Protein AF-K2AP03-F1 (afdb_monomer_lite)

Foldseek 3Di:
DVLVVLAVVQLVVLVVVCVVVVDNVVVLVVLVVVVVVCVVCVVVVLVVCVVDPPSVVCQQVDQDHSVVSVPDDPPPPDDPRNSYDDSVVSCVSSVHDDDD

Structure (mmCIF, N/CA/C/O backbone):
data_AF-K2AP03-F1
#
_entry.id   AF-K2AP03-F1
#
loop_
_atom_site.group_PDB
_atom_site.id
_atom_site.type_symbol
_atom_site.label_atom_id
_atom_site.label_alt_id
_atom_site.label_comp_id
_atom_site.label_asym_id
_atom_site.label_entity_id
_atom_site.label_seq_id
_atom_site.pdbx_PDB_ins_code
_atom_site.Cartn_x
_atom_site.Cartn_y
_atom_site.Cartn_z
_atom_site.occupancy
_atom_site.B_iso_or_equiv
_atom_site.auth_seq_id
_atom_site.auth_comp_id
_atom_site.auth_asym_id
_atom_site.auth_atom_id
_atom_site.pdbx_PDB_model_num
ATOM 1 N N . MET A 1 1 ? 18.040 -3.417 10.833 1.00 47.72 1 MET A N 1
ATOM 2 C CA . MET A 1 1 ? 17.905 -2.083 11.466 1.00 47.72 1 MET A CA 1
ATOM 3 C C . MET A 1 1 ? 17.181 -1.081 10.551 1.00 47.72 1 MET A C 1
ATOM 5 O O . MET A 1 1 ? 16.129 -0.612 10.957 1.00 47.72 1 MET A O 1
ATOM 9 N N . LEU A 1 2 ? 17.635 -0.812 9.313 1.00 55.12 2 LEU A N 1
ATOM 10 C CA . LEU A 1 2 ? 17.002 0.172 8.398 1.00 55.12 2 LEU A CA 1
ATOM 11 C C . LEU A 1 2 ? 15.529 -0.125 8.023 1.00 55.12 2 LEU A C 1
ATOM 13 O O . LEU A 1 2 ? 14.687 0.763 8.071 1.00 55.12 2 LEU A O 1
ATOM 17 N N . LEU A 1 3 ? 15.188 -1.382 7.731 1.00 56.72 3 LEU A N 1
ATOM 18 C CA . LEU A 1 3 ? 13.828 -1.776 7.307 1.00 56.72 3 LEU A CA 1
ATOM 19 C C . LEU A 1 3 ? 12.782 -1.670 8.423 1.00 56.72 3 LEU A C 1
ATOM 21 O O . LEU A 1 3 ? 11.625 -1.348 8.179 1.00 56.72 3 LEU A O 1
ATOM 25 N N . TYR A 1 4 ? 13.191 -1.937 9.666 1.00 55.09 4 TYR A N 1
ATOM 26 C CA . TYR A 1 4 ? 12.316 -1.796 10.830 1.00 55.09 4 TYR A CA 1
ATOM 27 C C . TYR A 1 4 ? 11.951 -0.323 11.061 1.00 55.09 4 TYR A C 1
ATOM 29 O O . TYR A 1 4 ? 10.789 -0.011 11.296 1.00 55.09 4 TYR A O 1
ATOM 37 N N . LEU A 1 5 ? 12.922 0.587 10.896 1.00 58.16 5 LEU A N 1
ATOM 38 C CA . LEU A 1 5 ? 12.682 2.032 10.941 1.00 58.16 5 LEU A CA 1
ATOM 39 C C . LEU A 1 5 ? 11.711 2.487 9.840 1.00 58.16 5 LEU A C 1
ATOM 41 O O . LEU A 1 5 ? 10.865 3.337 10.108 1.00 58.16 5 LEU A O 1
ATOM 45 N N . SER A 1 6 ? 11.794 1.899 8.641 1.00 75.31 6 SER A N 1
ATOM 46 C CA . SER A 1 6 ? 10.846 2.160 7.546 1.00 75.31 6 SER A CA 1
ATOM 47 C C . SER A 1 6 ? 9.417 1.776 7.931 1.00 75.31 6 SER A C 1
ATOM 49 O O . SER A 1 6 ? 8.519 2.611 7.894 1.00 75.31 6 SER A O 1
ATOM 51 N N . ARG A 1 7 ? 9.207 0.549 8.422 1.00 79.38 7 ARG A N 1
ATOM 52 C CA . ARG A 1 7 ? 7.869 0.070 8.806 1.00 79.38 7 ARG A CA 1
ATOM 53 C C . ARG A 1 7 ? 7.235 0.886 9.930 1.00 79.38 7 ARG A C 1
ATOM 55 O O . ARG A 1 7 ? 6.049 1.186 9.865 1.00 79.38 7 ARG A O 1
ATOM 62 N N . THR A 1 8 ? 8.007 1.284 10.939 1.00 83.31 8 THR A N 1
ATOM 63 C CA . THR A 1 8 ? 7.484 2.139 12.016 1.00 83.31 8 THR A CA 1
ATOM 64 C C . THR A 1 8 ? 7.132 3.539 11.504 1.00 83.31 8 THR A C 1
ATOM 66 O O . THR A 1 8 ? 6.141 4.112 11.948 1.00 83.31 8 THR A O 1
ATOM 69 N N . ARG A 1 9 ? 7.896 4.093 10.550 1.00 86.00 9 ARG A N 1
ATOM 70 C CA . ARG A 1 9 ? 7.575 5.380 9.907 1.00 86.00 9 ARG A CA 1
ATOM 71 C C . ARG A 1 9 ? 6.277 5.324 9.112 1.00 86.00 9 ARG A C 1
ATOM 73 O O . ARG A 1 9 ? 5.487 6.249 9.235 1.00 86.00 9 ARG A O 1
ATOM 80 N N . GLU A 1 10 ? 6.031 4.238 8.388 1.00 85.12 10 GLU A N 1
ATOM 81 C CA . GLU A 1 10 ? 4.765 4.023 7.676 1.00 85.12 10 GLU A CA 1
ATOM 82 C C . GLU A 1 10 ? 3.573 3.986 8.640 1.00 85.12 10 GLU A C 1
ATOM 84 O O . GLU A 1 1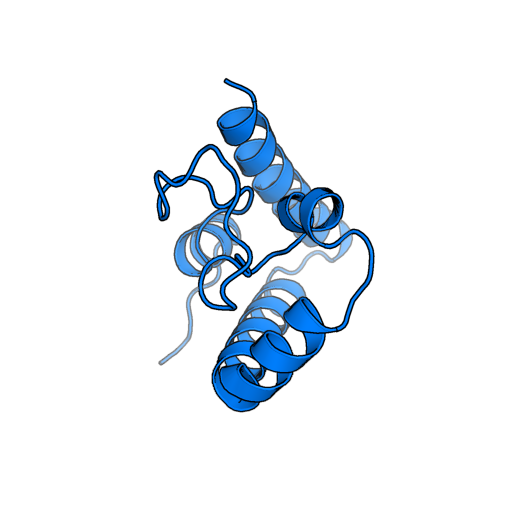0 ? 2.583 4.676 8.426 1.00 85.12 10 GLU A O 1
ATOM 89 N N . LEU A 1 11 ? 3.690 3.265 9.763 1.00 89.12 11 LEU A N 1
ATOM 90 C CA . LEU A 1 11 ? 2.630 3.228 10.778 1.00 89.12 11 LEU A CA 1
ATOM 91 C C . LEU A 1 11 ? 2.410 4.593 11.452 1.00 89.12 11 LEU A C 1
ATOM 93 O O . LEU A 1 11 ? 1.274 4.963 11.744 1.00 89.12 11 LEU A O 1
ATOM 97 N N . MET A 1 12 ? 3.479 5.362 11.688 1.00 91.25 12 MET A N 1
ATOM 98 C CA . MET A 1 12 ? 3.370 6.736 12.192 1.00 91.25 12 MET A CA 1
ATOM 99 C C . MET A 1 12 ? 2.719 7.673 11.166 1.00 91.25 12 MET A C 1
ATOM 101 O O . MET A 1 12 ? 1.923 8.528 11.551 1.00 91.25 12 MET A O 1
ATOM 105 N N . ALA A 1 13 ? 3.025 7.514 9.877 1.00 90.50 13 ALA A N 1
ATOM 106 C CA . ALA A 1 13 ? 2.398 8.278 8.803 1.00 90.50 13 ALA A CA 1
ATOM 107 C C . ALA A 1 13 ? 0.899 7.959 8.691 1.00 90.50 13 ALA A C 1
ATOM 109 O O . ALA A 1 13 ? 0.082 8.876 8.601 1.00 90.50 13 ALA A O 1
ATOM 110 N N . ASP A 1 14 ? 0.535 6.679 8.793 1.00 91.56 14 ASP A N 1
ATOM 111 C CA . ASP A 1 14 ? -0.852 6.216 8.837 1.00 91.56 14 ASP A CA 1
ATOM 112 C C . ASP A 1 14 ? -1.606 6.831 10.029 1.00 91.56 14 ASP A C 1
ATOM 114 O O . ASP A 1 14 ? -2.682 7.406 9.855 1.00 91.56 14 ASP A O 1
ATOM 118 N N . ALA A 1 15 ? -1.015 6.803 11.229 1.00 92.19 15 ALA A N 1
ATOM 119 C CA . ALA A 1 15 ? -1.593 7.430 12.419 1.00 92.19 15 ALA A CA 1
ATOM 120 C C . ALA A 1 15 ? -1.742 8.955 12.268 1.00 92.19 15 ALA A C 1
ATOM 122 O O . ALA A 1 15 ? -2.777 9.516 12.627 1.00 92.19 15 ALA A O 1
ATOM 123 N N . GLY A 1 16 ? -0.742 9.626 11.689 1.00 92.19 16 GLY A N 1
ATOM 124 C CA . GLY A 1 16 ? -0.800 11.058 11.398 1.00 92.19 16 GLY A CA 1
ATOM 125 C C . GLY A 1 16 ? -1.909 11.414 10.406 1.00 92.19 16 GLY A C 1
ATOM 126 O O . GLY A 1 16 ? -2.609 12.405 10.594 1.00 92.19 16 GLY A O 1
ATOM 127 N N . CYS A 1 17 ? -2.129 10.587 9.383 1.00 92.38 17 CYS A N 1
ATOM 128 C CA . CYS A 1 17 ? -3.232 10.765 8.441 1.00 92.38 17 CYS A CA 1
ATOM 129 C C . CYS A 1 17 ? -4.595 10.667 9.141 1.00 92.38 17 CYS A C 1
ATOM 131 O O . CYS A 1 17 ? -5.450 11.530 8.937 1.00 92.38 17 CYS A O 1
ATOM 133 N N . VAL A 1 18 ? -4.778 9.675 10.021 1.00 93.62 18 VAL A N 1
ATOM 134 C CA . VAL A 1 18 ? -6.006 9.537 10.823 1.00 93.62 18 VAL A CA 1
ATOM 135 C C . VAL A 1 18 ? -6.216 10.747 11.727 1.00 93.62 18 VAL A C 1
ATOM 137 O O . VAL A 1 18 ? -7.331 11.262 11.801 1.00 93.62 18 VAL A O 1
ATOM 140 N N . GLU A 1 19 ? -5.158 11.226 12.380 1.00 93.00 19 GLU A N 1
ATOM 141 C CA . GLU A 1 19 ? -5.220 12.397 13.256 1.00 93.00 19 GLU A CA 1
ATOM 142 C C . GLU A 1 19 ? -5.636 13.662 12.489 1.00 93.00 19 GLU A C 1
ATOM 144 O O . GLU A 1 19 ? -6.487 14.421 12.956 1.00 93.00 19 GLU A O 1
ATOM 149 N N . LEU A 1 20 ? -5.101 13.861 11.280 1.00 93.69 20 LEU A N 1
ATOM 150 C CA . LEU A 1 20 ? -5.449 14.993 10.419 1.00 93.69 20 LEU A CA 1
ATOM 151 C C . LEU A 1 20 ? -6.880 14.900 9.876 1.00 93.69 20 LEU A C 1
ATOM 153 O O . LEU A 1 20 ? -7.603 15.894 9.863 1.00 93.69 20 LEU A O 1
ATOM 157 N N . MET A 1 21 ? -7.301 13.714 9.431 1.00 92.50 21 MET A N 1
ATOM 158 C CA . MET A 1 21 ? -8.616 13.508 8.815 1.00 92.50 21 MET A CA 1
ATOM 159 C C . MET A 1 21 ? -9.737 13.268 9.828 1.00 92.50 21 MET A C 1
ATOM 161 O O . MET A 1 21 ? -10.907 13.241 9.445 1.00 92.50 21 MET A O 1
ATOM 165 N N . ARG A 1 22 ? -9.396 13.052 11.106 1.00 92.94 22 ARG A N 1
ATOM 166 C CA . ARG A 1 22 ? -10.324 12.647 12.179 1.00 92.94 22 ARG A CA 1
ATOM 167 C C . ARG A 1 22 ? -11.141 11.395 11.830 1.00 92.94 22 ARG A C 1
ATOM 169 O O . ARG A 1 22 ? -12.215 11.168 12.382 1.00 92.94 22 ARG A O 1
ATOM 176 N N . SER A 1 23 ? -10.641 10.587 10.898 1.00 92.50 23 SER A N 1
ATOM 177 C CA . SER A 1 23 ? -11.302 9.394 10.380 1.00 92.50 23 SER A CA 1
ATOM 178 C C . SER A 1 23 ? -10.271 8.433 9.804 1.00 92.50 23 SER A C 1
ATOM 180 O O . SER A 1 23 ? -9.339 8.841 9.114 1.00 92.50 23 SER A O 1
ATOM 182 N N . ASN A 1 24 ? -10.458 7.141 10.061 1.00 92.56 24 ASN A N 1
ATOM 183 C CA . ASN A 1 24 ? -9.624 6.068 9.519 1.00 92.56 24 ASN A CA 1
ATOM 184 C C . ASN A 1 24 ? -10.175 5.468 8.216 1.00 92.56 24 ASN A C 1
ATOM 186 O O . ASN A 1 24 ? -9.462 4.764 7.499 1.00 92.56 24 ASN A O 1
ATOM 190 N N . GLN A 1 25 ? -11.430 5.767 7.881 1.00 92.94 25 GLN A N 1
ATOM 191 C CA . GLN A 1 25 ? -12.132 5.164 6.754 1.00 92.94 25 GLN A CA 1
ATOM 192 C C . GLN A 1 25 ? -11.576 5.572 5.378 1.00 92.94 25 GLN A C 1
ATOM 194 O O . GLN A 1 25 ? -11.457 4.687 4.525 1.00 92.94 25 GLN A O 1
ATOM 199 N N . PRO A 1 26 ? -11.197 6.843 5.121 1.00 92.75 26 PRO A N 1
ATOM 200 C CA . PRO A 1 26 ? -10.669 7.247 3.818 1.00 92.75 26 PRO A CA 1
ATOM 201 C C . PRO A 1 26 ? -9.353 6.546 3.479 1.00 92.75 26 PRO A C 1
ATOM 203 O O . PRO A 1 26 ? -9.211 6.001 2.385 1.00 92.75 26 PRO A O 1
ATOM 206 N N . LEU A 1 27 ? -8.423 6.496 4.438 1.00 92.81 27 LEU A N 1
ATOM 207 C CA . LEU A 1 27 ? -7.133 5.841 4.251 1.00 92.81 27 LEU A CA 1
ATOM 208 C C . LEU A 1 27 ? -7.299 4.327 4.085 1.00 92.81 27 LEU A C 1
ATOM 210 O O . LEU A 1 27 ? -6.762 3.758 3.139 1.00 92.81 27 LEU A O 1
ATOM 214 N N . ALA A 1 28 ? -8.108 3.679 4.928 1.00 92.69 28 ALA A N 1
ATOM 215 C CA . ALA A 1 28 ? -8.393 2.252 4.784 1.00 92.69 28 ALA A CA 1
ATOM 216 C C . ALA A 1 28 ? -9.004 1.913 3.411 1.00 92.69 28 ALA A C 1
ATOM 218 O O . ALA A 1 28 ? -8.579 0.960 2.758 1.00 92.69 28 ALA A O 1
ATOM 219 N N . SER A 1 29 ? -9.951 2.727 2.936 1.00 93.56 29 SER A N 1
ATOM 220 C CA . SER A 1 29 ? -10.576 2.546 1.618 1.00 93.56 29 SER A CA 1
ATOM 221 C C . SER A 1 29 ? -9.575 2.739 0.478 1.00 93.56 29 SER A C 1
ATOM 223 O O . SER A 1 29 ? -9.594 1.984 -0.492 1.00 93.56 29 SER A O 1
ATOM 225 N N . ALA A 1 30 ? -8.679 3.723 0.593 1.00 92.88 30 ALA A N 1
ATOM 226 C CA . ALA A 1 30 ? -7.621 3.952 -0.385 1.00 92.88 30 ALA A CA 1
ATOM 227 C C . ALA A 1 30 ? -6.647 2.768 -0.453 1.00 92.88 30 ALA A C 1
ATOM 229 O O . ALA A 1 30 ? -6.324 2.315 -1.547 1.00 92.88 30 ALA A O 1
ATOM 230 N N . LEU A 1 31 ? -6.230 2.229 0.697 1.00 91.00 31 LEU A N 1
ATOM 231 C CA . LEU A 1 31 ? -5.335 1.072 0.762 1.00 91.00 31 LEU A CA 1
ATOM 232 C C . LEU A 1 31 ? -5.961 -0.180 0.143 1.00 91.00 31 LEU A C 1
ATOM 234 O O . LEU A 1 31 ? -5.298 -0.867 -0.631 1.00 91.00 31 LEU A O 1
ATOM 238 N N . LEU A 1 32 ? -7.238 -0.443 0.432 1.00 91.81 32 LEU A N 1
ATOM 239 C CA . LEU A 1 32 ? -7.985 -1.537 -0.193 1.00 91.81 32 LEU A CA 1
ATOM 240 C C . LEU A 1 32 ? -8.068 -1.353 -1.710 1.00 91.81 32 LEU A C 1
ATOM 242 O O . LEU A 1 32 ? -7.734 -2.266 -2.456 1.00 91.81 32 LEU A O 1
ATOM 246 N N . LYS A 1 33 ? -8.418 -0.149 -2.174 1.00 93.56 33 LYS A N 1
ATOM 247 C CA . LYS A 1 33 ? -8.513 0.151 -3.606 1.00 93.56 33 LYS A CA 1
ATOM 248 C C . LYS A 1 33 ? -7.176 -0.015 -4.332 1.00 93.56 33 LYS A C 1
ATOM 250 O O . LYS A 1 33 ? -7.151 -0.565 -5.425 1.00 93.56 33 LYS A O 1
ATOM 255 N N . ILE A 1 34 ? -6.080 0.461 -3.740 1.00 90.12 34 ILE A N 1
ATOM 256 C CA . ILE A 1 34 ? -4.727 0.325 -4.299 1.00 90.12 34 ILE A CA 1
ATOM 257 C C . ILE A 1 34 ? -4.330 -1.151 -4.379 1.00 90.12 34 ILE A C 1
ATOM 259 O O . ILE A 1 34 ? -3.779 -1.580 -5.388 1.00 90.12 34 ILE A O 1
ATOM 263 N N . ASN A 1 35 ? -4.629 -1.930 -3.338 1.00 89.56 35 ASN A N 1
ATOM 264 C CA . ASN A 1 35 ? -4.383 -3.366 -3.341 1.00 89.56 35 ASN A CA 1
ATOM 265 C C . ASN A 1 35 ? -5.178 -4.076 -4.435 1.00 89.56 35 ASN A C 1
ATOM 267 O O . ASN A 1 35 ? -4.597 -4.819 -5.219 1.00 89.56 35 ASN A O 1
ATOM 271 N N . ASP A 1 36 ? -6.480 -3.825 -4.516 1.00 90.62 36 ASP A N 1
ATOM 272 C CA . ASP A 1 36 ? -7.343 -4.481 -5.494 1.00 90.62 36 ASP A CA 1
ATOM 273 C C . ASP A 1 36 ? -6.944 -4.121 -6.929 1.00 90.62 36 ASP A C 1
ATOM 275 O O . ASP A 1 36 ? -6.896 -4.998 -7.790 1.00 90.62 36 ASP A O 1
ATOM 279 N N . ASP A 1 37 ? -6.593 -2.858 -7.180 1.00 91.62 37 ASP A N 1
ATOM 280 C CA . ASP A 1 37 ? -6.083 -2.406 -8.475 1.00 91.62 37 ASP A CA 1
ATOM 281 C C . ASP A 1 37 ? -4.753 -3.081 -8.838 1.00 91.62 37 ASP A C 1
ATOM 283 O O . ASP A 1 37 ? -4.582 -3.538 -9.970 1.00 91.62 37 ASP A O 1
ATOM 287 N N . HIS A 1 38 ? -3.834 -3.203 -7.876 1.00 86.56 38 HIS A N 1
ATOM 288 C CA . HIS A 1 38 ? -2.559 -3.882 -8.088 1.00 86.56 38 HIS A CA 1
ATOM 289 C C . HIS A 1 38 ? -2.744 -5.367 -8.413 1.00 86.56 38 HIS A C 1
ATOM 291 O O . HIS A 1 38 ? -2.085 -5.884 -9.312 1.00 86.56 38 HIS A O 1
ATOM 297 N N . GLN A 1 39 ? -3.665 -6.051 -7.729 1.00 86.00 39 GLN A N 1
ATOM 298 C CA . GLN A 1 39 ? -3.973 -7.453 -8.016 1.00 86.00 39 GLN A CA 1
ATOM 299 C C . GLN A 1 39 ? -4.600 -7.626 -9.406 1.00 86.00 39 GLN A C 1
ATOM 301 O O . GLN A 1 39 ? -4.208 -8.521 -10.150 1.00 86.00 39 GLN A O 1
ATOM 306 N N . GLN A 1 40 ? -5.537 -6.752 -9.786 1.00 91.38 40 GLN A N 1
ATOM 307 C CA . GLN A 1 40 ? -6.213 -6.818 -11.087 1.00 91.38 40 GLN A CA 1
ATOM 308 C C . G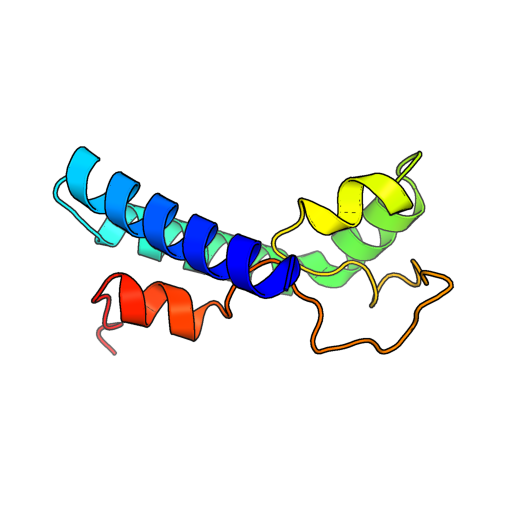LN A 1 40 ? -5.284 -6.482 -12.260 1.00 91.38 40 GLN A C 1
ATOM 310 O O . GLN A 1 40 ? -5.420 -7.056 -13.337 1.00 91.38 40 GLN A O 1
ATOM 315 N N . ASN A 1 41 ? -4.332 -5.571 -12.058 1.00 89.62 41 ASN A N 1
ATOM 316 C CA . ASN A 1 41 ? -3.421 -5.091 -13.099 1.00 89.62 41 ASN A CA 1
ATOM 317 C C . ASN A 1 41 ? -1.988 -5.626 -12.943 1.00 89.62 41 ASN A C 1
ATOM 319 O O . ASN A 1 41 ? -1.058 -5.048 -13.510 1.00 89.62 41 ASN A O 1
ATOM 323 N N . ARG A 1 42 ? -1.792 -6.722 -12.197 1.00 84.31 42 ARG A N 1
ATOM 324 C CA . ARG A 1 42 ? -0.467 -7.264 -11.848 1.00 84.31 42 ARG A CA 1
ATOM 325 C C . ARG A 1 42 ? 0.453 -7.420 -13.059 1.00 84.31 42 ARG A C 1
ATOM 327 O O . ARG A 1 42 ? 1.570 -6.911 -13.050 1.00 84.31 42 ARG A O 1
ATOM 334 N N . ASP A 1 43 ? -0.030 -8.048 -14.129 1.00 85.06 43 ASP A N 1
ATOM 335 C CA . ASP A 1 43 ? 0.770 -8.295 -15.338 1.00 85.06 43 ASP A CA 1
ATOM 336 C C . ASP A 1 43 ? 1.191 -6.998 -16.037 1.00 85.06 43 ASP A C 1
ATOM 338 O O . ASP A 1 43 ? 2.321 -6.861 -16.512 1.00 85.06 43 ASP A O 1
ATOM 342 N N . ARG A 1 44 ? 0.294 -6.006 -16.051 1.00 89.00 44 ARG A N 1
ATOM 343 C CA . ARG A 1 44 ? 0.570 -4.683 -16.610 1.00 89.00 44 ARG A CA 1
ATOM 344 C C . ARG A 1 44 ? 1.635 -3.959 -15.790 1.00 89.00 44 ARG A C 1
ATOM 346 O O . ARG A 1 44 ? 2.559 -3.400 -16.377 1.00 89.00 44 ARG A O 1
ATOM 353 N N . TYR A 1 45 ? 1.525 -3.971 -14.463 1.00 86.81 45 TYR A N 1
ATOM 354 C CA . TYR A 1 45 ? 2.518 -3.341 -13.593 1.00 86.81 45 TYR A CA 1
ATOM 355 C C . TYR A 1 45 ? 3.879 -4.030 -13.698 1.00 86.81 45 TYR A C 1
ATOM 357 O O . TYR A 1 45 ? 4.885 -3.341 -13.855 1.00 86.81 45 TYR A O 1
ATOM 365 N N . ASN A 1 46 ? 3.909 -5.362 -13.775 1.00 84.31 46 ASN A N 1
ATOM 366 C CA . ASN A 1 46 ? 5.135 -6.120 -14.020 1.00 84.31 46 ASN A CA 1
ATOM 367 C C . ASN A 1 46 ? 5.835 -5.696 -15.320 1.00 84.31 46 ASN A C 1
ATOM 369 O O . ASN A 1 46 ? 7.040 -5.443 -15.320 1.00 84.31 46 ASN A O 1
ATOM 373 N N . ALA A 1 47 ? 5.085 -5.548 -16.417 1.00 86.19 47 ALA A N 1
ATOM 374 C CA . ALA A 1 47 ? 5.638 -5.064 -17.680 1.00 86.19 47 ALA A CA 1
ATOM 375 C C . ALA A 1 47 ? 6.159 -3.617 -17.577 1.00 86.19 47 ALA A C 1
ATOM 377 O O . ALA A 1 47 ? 7.215 -3.298 -18.123 1.00 86.19 47 ALA A O 1
ATOM 378 N N . MET A 1 48 ? 5.454 -2.741 -16.854 1.00 85.56 48 MET A N 1
ATOM 379 C CA . MET A 1 48 ? 5.874 -1.349 -16.652 1.00 85.56 48 MET A CA 1
ATOM 380 C C . MET A 1 48 ? 7.148 -1.233 -15.811 1.00 85.56 48 MET A C 1
ATOM 382 O O . MET A 1 48 ? 8.021 -0.427 -16.138 1.00 85.56 48 MET A O 1
ATOM 386 N N . TYR A 1 49 ? 7.289 -2.049 -14.765 1.00 84.50 49 TYR A N 1
ATOM 387 C CA . TYR A 1 49 ? 8.495 -2.073 -13.941 1.00 84.50 49 TYR A CA 1
ATOM 388 C C . TYR A 1 49 ? 9.736 -2.428 -14.773 1.00 84.50 49 TYR A C 1
ATOM 390 O O . TYR A 1 49 ? 10.769 -1.775 -14.650 1.00 84.50 49 TYR A O 1
ATOM 398 N N . GLN A 1 50 ? 9.624 -3.387 -15.699 1.00 81.06 50 GLN A N 1
ATOM 399 C CA . GLN A 1 50 ? 10.724 -3.768 -16.598 1.00 81.06 50 GLN A CA 1
ATOM 400 C C . GLN A 1 50 ? 11.117 -2.668 -17.594 1.00 81.06 50 GLN A C 1
ATOM 402 O O . GLN A 1 50 ? 12.259 -2.621 -18.047 1.00 81.06 50 GLN A O 1
ATOM 407 N N . GLN A 1 51 ? 10.178 -1.793 -17.953 1.00 85.62 51 GLN A N 1
ATOM 408 C CA . GLN A 1 51 ? 10.388 -0.732 -18.940 1.00 85.62 51 GLN A CA 1
ATOM 409 C C . GLN A 1 51 ? 10.883 0.576 -18.318 1.00 85.62 51 GLN A C 1
ATOM 411 O O . GLN A 1 51 ? 11.308 1.476 -19.046 1.00 85.62 51 GLN A O 1
ATOM 416 N N . THR A 1 52 ? 10.826 0.709 -16.991 1.00 82.31 52 THR A N 1
ATOM 417 C CA . THR A 1 52 ? 11.135 1.976 -16.331 1.00 82.31 52 THR A CA 1
ATOM 418 C C . THR A 1 52 ? 12.630 2.090 -15.999 1.00 82.31 52 THR A C 1
ATOM 420 O O . THR A 1 52 ? 13.192 1.205 -15.350 1.00 82.31 52 THR A O 1
ATOM 423 N N . PRO A 1 53 ? 13.320 3.169 -16.420 1.00 82.69 53 PRO A N 1
ATOM 424 C CA . PRO A 1 53 ? 14.731 3.364 -16.096 1.00 82.69 53 PRO A CA 1
ATOM 425 C C . PRO A 1 53 ? 14.984 3.484 -14.586 1.00 82.69 53 PRO A C 1
ATOM 427 O O . PRO A 1 53 ? 14.206 4.101 -13.862 1.00 82.69 53 PRO A O 1
ATOM 430 N N . HIS A 1 54 ? 16.128 2.964 -14.127 1.00 80.06 54 HIS A N 1
ATOM 431 C CA . HIS A 1 54 ? 16.600 3.063 -12.733 1.00 80.06 54 HIS A CA 1
ATOM 432 C C . HIS A 1 54 ? 15.660 2.452 -11.678 1.00 80.06 54 HIS A C 1
ATOM 434 O O . HIS A 1 54 ? 15.635 2.874 -10.518 1.00 80.06 54 HIS A O 1
ATOM 440 N N . GLU A 1 55 ? 14.908 1.422 -12.061 1.00 79.50 55 GLU A N 1
ATOM 441 C CA . GLU A 1 55 ? 13.918 0.783 -11.193 1.00 79.50 55 GLU A CA 1
ATOM 442 C C . GLU A 1 55 ? 14.515 0.154 -9.926 1.00 79.50 55 GLU A C 1
ATOM 444 O O . GLU A 1 55 ? 13.886 0.114 -8.868 1.00 79.50 55 GLU A O 1
ATOM 449 N N . ASN A 1 56 ? 15.787 -0.235 -9.996 1.00 71.25 56 ASN A N 1
ATOM 450 C CA . ASN A 1 56 ? 16.571 -0.712 -8.861 1.00 71.25 56 ASN A CA 1
ATOM 451 C C . ASN A 1 56 ? 16.663 0.300 -7.704 1.00 71.25 56 ASN A C 1
ATOM 453 O O . ASN A 1 56 ? 16.751 -0.118 -6.554 1.00 71.25 56 ASN A O 1
ATOM 457 N N . VAL A 1 57 ? 16.639 1.606 -7.987 1.00 73.62 57 VAL A N 1
ATOM 458 C CA . VAL A 1 57 ? 16.662 2.662 -6.957 1.00 73.62 57 VAL A CA 1
ATOM 459 C C . VAL A 1 57 ? 15.254 2.951 -6.431 1.00 73.62 57 VAL A C 1
ATOM 461 O O . VAL A 1 57 ? 15.081 3.286 -5.261 1.00 73.62 57 VAL A O 1
ATOM 464 N N . ARG A 1 58 ? 14.235 2.811 -7.287 1.00 74.25 58 ARG A N 1
ATOM 465 C CA . ARG A 1 58 ? 12.837 3.164 -6.985 1.00 74.25 58 ARG A CA 1
ATOM 466 C C . ARG A 1 58 ? 12.108 2.103 -6.170 1.00 74.25 58 ARG A C 1
ATOM 468 O O . ARG A 1 58 ? 11.167 2.439 -5.459 1.00 74.25 58 ARG A O 1
ATOM 475 N N . ARG A 1 59 ? 12.581 0.858 -6.229 1.00 73.00 59 ARG A N 1
ATOM 476 C CA . ARG A 1 59 ? 12.015 -0.297 -5.527 1.00 73.00 59 ARG A CA 1
ATOM 477 C C . ARG A 1 59 ? 11.667 -0.028 -4.062 1.00 73.00 59 ARG A C 1
ATOM 479 O O . ARG A 1 59 ? 10.586 -0.386 -3.618 1.00 73.00 59 ARG A O 1
ATOM 486 N N . GLU A 1 60 ? 12.568 0.615 -3.324 1.00 70.62 60 GLU A N 1
ATOM 487 C CA . GLU A 1 60 ? 12.402 0.836 -1.879 1.00 70.62 60 GLU A CA 1
ATOM 488 C C . GLU A 1 60 ? 11.244 1.794 -1.540 1.00 70.62 60 GLU A C 1
ATOM 490 O O . GLU A 1 60 ? 10.770 1.799 -0.405 1.00 70.62 60 GLU A O 1
ATOM 495 N N . ALA A 1 61 ? 10.788 2.590 -2.514 1.00 74.50 61 ALA A N 1
ATOM 496 C CA . ALA A 1 61 ? 9.664 3.514 -2.379 1.00 74.50 61 ALA A CA 1
ATOM 497 C C . ALA A 1 61 ? 8.313 2.894 -2.779 1.00 74.50 61 ALA A C 1
ATOM 499 O O . ALA A 1 61 ? 7.287 3.570 -2.691 1.00 74.50 61 ALA A O 1
ATOM 500 N N . TYR A 1 62 ? 8.292 1.649 -3.265 1.00 76.69 62 TYR A N 1
ATOM 501 C CA . TYR A 1 62 ? 7.053 1.003 -3.673 1.00 76.69 62 TYR A CA 1
ATOM 502 C C . TYR A 1 62 ? 6.362 0.267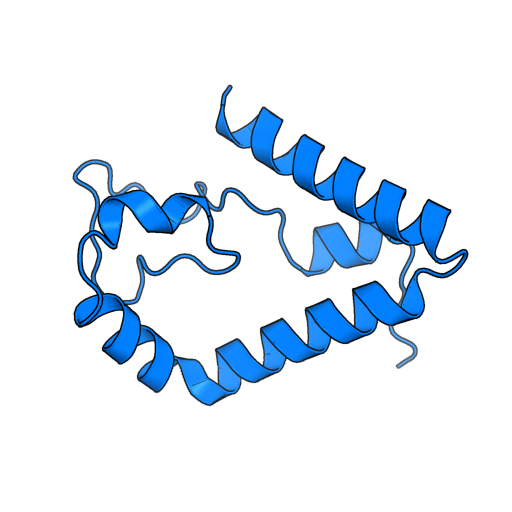 -2.542 1.00 76.69 62 TYR A C 1
ATOM 504 O O . TYR A 1 62 ? 6.972 -0.464 -1.770 1.00 76.69 62 TYR A O 1
ATOM 512 N N . ILE A 1 63 ? 5.035 0.389 -2.551 1.00 72.81 63 ILE A N 1
ATOM 513 C CA . ILE A 1 63 ? 4.136 -0.356 -1.669 1.00 72.81 63 ILE A CA 1
ATOM 514 C C . ILE A 1 63 ? 4.174 -1.859 -1.992 1.00 72.81 63 ILE A C 1
ATOM 516 O O . ILE A 1 63 ? 4.099 -2.677 -1.077 1.00 72.81 63 ILE A O 1
ATOM 520 N N . PHE A 1 64 ? 4.316 -2.217 -3.273 1.00 74.81 64 PHE A N 1
ATOM 521 C CA . PHE A 1 64 ? 4.427 -3.595 -3.754 1.00 74.81 64 PHE A CA 1
ATOM 522 C C . PHE A 1 64 ? 5.828 -3.845 -4.305 1.00 74.81 64 PHE A C 1
ATOM 524 O O . PHE A 1 64 ? 6.360 -3.011 -5.036 1.00 74.81 64 PHE A O 1
ATOM 531 N N . ASP A 1 65 ? 6.431 -4.979 -3.947 1.00 70.31 65 ASP A N 1
ATOM 532 C CA . ASP A 1 65 ? 7.785 -5.313 -4.386 1.00 70.31 65 ASP A CA 1
ATOM 533 C C . ASP A 1 65 ? 7.777 -5.792 -5.856 1.00 70.31 65 ASP A C 1
ATOM 535 O O . ASP A 1 65 ? 7.158 -6.814 -6.158 1.00 70.31 65 ASP A O 1
ATOM 539 N N . PRO A 1 66 ? 8.474 -5.107 -6.784 1.00 66.88 66 PRO A N 1
ATOM 540 C CA . PRO A 1 66 ? 8.621 -5.523 -8.177 1.00 66.88 66 PRO A CA 1
ATOM 541 C C . PRO A 1 66 ? 9.584 -6.713 -8.360 1.00 66.88 66 PRO A C 1
ATOM 543 O O . PRO A 1 66 ? 9.968 -7.027 -9.489 1.00 66.88 66 PRO A O 1
ATOM 546 N N . SER A 1 67 ? 10.011 -7.384 -7.286 1.00 65.62 67 SER A N 1
ATOM 547 C CA . SER A 1 67 ? 10.828 -8.603 -7.351 1.00 65.62 67 SER A CA 1
ATOM 548 C C . SER A 1 67 ? 10.184 -9.701 -8.211 1.00 65.62 67 SER A C 1
ATOM 550 O O . SER A 1 67 ? 10.885 -10.378 -8.970 1.00 65.62 67 SER A O 1
ATOM 552 N N . GLU A 1 68 ? 8.852 -9.805 -8.194 1.00 61.31 68 GLU A N 1
ATOM 553 C CA . GLU A 1 68 ? 8.075 -10.698 -9.065 1.00 61.31 68 GLU A CA 1
ATOM 554 C C . GLU A 1 68 ? 8.167 -10.332 -10.558 1.00 61.31 68 GLU A C 1
ATOM 556 O O . GLU A 1 68 ? 8.068 -11.206 -11.418 1.00 61.31 68 GLU A O 1
ATOM 561 N N . ALA A 1 69 ? 8.428 -9.061 -10.884 1.00 58.91 69 ALA A N 1
ATOM 562 C CA . ALA A 1 69 ? 8.613 -8.574 -12.251 1.00 58.91 69 ALA A CA 1
ATOM 563 C C . ALA A 1 69 ? 10.012 -8.881 -12.821 1.00 58.91 69 ALA A C 1
ATOM 565 O O . ALA A 1 69 ? 10.364 -8.406 -13.901 1.00 58.91 69 ALA A O 1
ATOM 566 N N . GLY A 1 70 ? 10.831 -9.667 -12.114 1.00 57.25 70 GLY A N 1
ATOM 567 C CA . GLY A 1 70 ? 12.174 -10.054 -12.551 1.00 57.25 70 GLY A CA 1
ATOM 568 C C . GLY A 1 70 ? 13.258 -9.017 -12.248 1.00 57.25 70 GLY A C 1
ATOM 569 O O . GLY A 1 70 ? 14.411 -9.217 -12.635 1.00 57.25 70 GLY A O 1
ATOM 570 N N . ILE A 1 71 ? 12.930 -7.94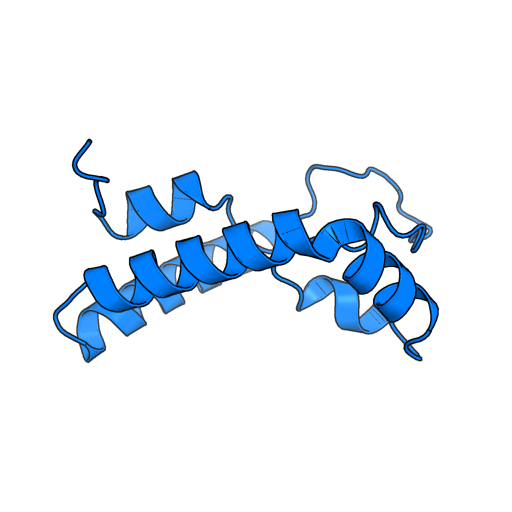6 -11.515 1.00 57.38 71 ILE A N 1
ATOM 571 C CA . ILE A 1 71 ? 13.901 -6.953 -11.038 1.00 57.38 71 ILE A CA 1
ATOM 572 C C . ILE A 1 71 ? 14.628 -7.538 -9.829 1.00 57.38 71 ILE A C 1
ATOM 574 O O . ILE A 1 71 ? 14.285 -7.328 -8.665 1.00 57.38 71 ILE A O 1
ATOM 578 N N . LYS A 1 72 ? 15.646 -8.347 -10.125 1.00 50.44 72 LYS A N 1
ATOM 579 C CA . LYS A 1 72 ? 16.488 -8.990 -9.118 1.00 50.44 72 LYS A CA 1
ATOM 580 C C . LYS A 1 72 ? 17.574 -8.022 -8.661 1.00 50.44 72 LYS A C 1
ATOM 582 O O . LYS A 1 72 ? 18.425 -7.604 -9.441 1.00 50.44 72 LYS A O 1
ATOM 587 N N . SER A 1 73 ? 17.573 -7.704 -7.370 1.00 49.91 73 SER A N 1
ATOM 588 C CA . SER A 1 73 ? 18.762 -7.167 -6.707 1.00 49.91 73 SER A CA 1
ATOM 589 C C . SER A 1 73 ? 19.782 -8.292 -6.500 1.00 49.91 73 SER A C 1
ATOM 591 O O . SER A 1 73 ? 19.408 -9.450 -6.312 1.00 49.91 73 SER A O 1
ATOM 593 N N . ILE A 1 74 ? 21.071 -7.950 -6.463 1.00 52.34 74 ILE A N 1
ATOM 594 C CA . ILE A 1 74 ? 22.191 -8.861 -6.145 1.00 52.34 74 ILE A CA 1
ATOM 595 C C . ILE A 1 74 ? 22.030 -9.479 -4.729 1.00 52.34 74 ILE A C 1
ATOM 597 O O . ILE A 1 74 ? 22.690 -10.452 -4.384 1.00 52.34 74 ILE A O 1
ATOM 601 N N . MET A 1 75 ? 21.092 -8.966 -3.922 1.00 46.56 75 MET A N 1
ATOM 602 C CA . MET A 1 75 ? 20.736 -9.439 -2.578 1.00 46.56 75 MET A CA 1
ATOM 603 C C . MET A 1 75 ? 19.367 -10.152 -2.529 1.00 46.56 75 MET A C 1
ATOM 605 O O . MET A 1 75 ? 18.519 -9.831 -1.699 1.00 46.56 75 MET A O 1
ATOM 609 N N . SER A 1 76 ? 19.120 -11.093 -3.445 1.00 47.22 76 SER A N 1
ATOM 610 C CA . SER A 1 76 ? 17.853 -11.834 -3.591 1.00 47.22 76 SER A CA 1
ATOM 611 C C . SER A 1 76 ? 17.588 -12.845 -2.456 1.00 47.22 76 SER A C 1
ATOM 613 O O . SER A 1 76 ? 17.673 -14.054 -2.657 1.00 47.22 76 SER A O 1
ATOM 615 N N . VAL A 1 77 ? 17.222 -12.356 -1.271 1.00 46.59 77 VAL A N 1
ATOM 616 C CA . VAL A 1 77 ? 16.485 -13.103 -0.232 1.00 46.59 77 VAL A CA 1
ATOM 617 C C . VAL A 1 77 ? 15.103 -12.460 -0.125 1.00 46.59 77 VAL A C 1
ATOM 619 O O . VAL A 1 77 ? 14.936 -11.422 0.503 1.00 46.59 77 VAL A O 1
ATOM 622 N N . SER A 1 78 ? 14.146 -13.011 -0.865 1.00 46.50 78 SER A N 1
ATOM 623 C CA . SER A 1 78 ? 13.179 -12.246 -1.660 1.00 46.50 78 SER A CA 1
ATOM 624 C C . SER A 1 78 ? 11.837 -11.861 -1.032 1.00 46.50 78 SER A C 1
ATOM 626 O O . SER A 1 78 ? 11.135 -11.121 -1.691 1.00 46.50 78 SER A O 1
ATOM 628 N N . ASP A 1 79 ? 11.470 -12.231 0.200 1.00 46.97 79 ASP A N 1
ATOM 629 C CA . ASP A 1 79 ? 10.077 -11.981 0.661 1.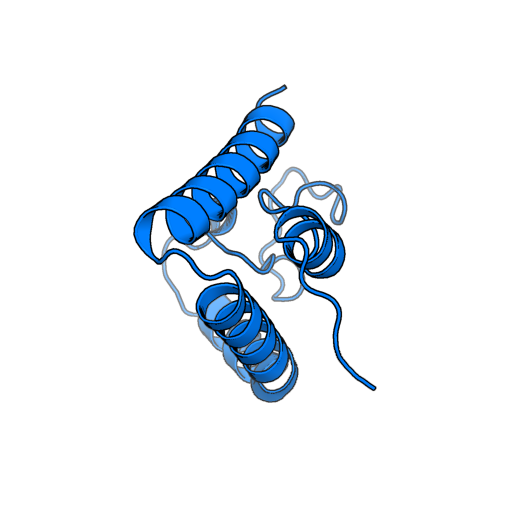00 46.97 79 ASP A CA 1
ATOM 630 C C . ASP A 1 79 ? 9.935 -11.244 2.008 1.00 46.97 79 ASP A C 1
ATOM 632 O O . ASP A 1 79 ? 8.838 -10.876 2.416 1.00 46.97 79 ASP A O 1
ATOM 636 N N . PHE A 1 80 ? 11.038 -10.972 2.717 1.00 46.50 80 PHE A N 1
ATOM 637 C CA . PHE A 1 80 ? 11.019 -10.321 4.046 1.00 46.50 80 PHE A CA 1
ATOM 638 C C . PHE A 1 80 ? 11.427 -8.834 4.037 1.00 46.50 80 PHE A C 1
ATOM 640 O O . PHE A 1 80 ? 11.509 -8.193 5.094 1.00 46.50 80 PHE A O 1
ATOM 647 N N . PHE A 1 81 ? 11.692 -8.282 2.849 1.00 50.56 81 PHE A N 1
ATOM 648 C CA . PHE A 1 81 ? 12.259 -6.945 2.645 1.00 50.56 81 PHE A CA 1
ATOM 649 C C . PHE A 1 81 ? 11.264 -5.910 2.110 1.00 50.56 81 PHE A C 1
ATOM 651 O O . PHE A 1 81 ? 11.694 -4.818 1.753 1.00 50.56 81 PHE A O 1
ATOM 658 N N . SER A 1 82 ? 9.952 -6.175 2.123 1.00 58.47 82 SER A N 1
ATOM 659 C CA . SER A 1 82 ? 8.979 -5.095 1.928 1.00 58.47 82 SER A CA 1
ATOM 660 C C . SER A 1 82 ? 9.242 -3.990 2.963 1.00 58.47 82 SER A C 1
ATOM 662 O O . SER A 1 82 ? 9.199 -4.210 4.183 1.00 58.47 82 SER A O 1
ATOM 664 N N . THR A 1 83 ? 9.568 -2.794 2.467 1.00 63.59 83 THR A N 1
ATOM 665 C CA . THR A 1 83 ? 9.764 -1.578 3.271 1.00 63.59 83 THR A CA 1
ATOM 666 C C . THR A 1 83 ? 8.460 -1.124 3.928 1.00 63.59 83 THR A C 1
ATOM 668 O O . THR A 1 83 ? 8.502 -0.400 4.928 1.00 63.59 83 THR A O 1
ATOM 671 N N . HIS A 1 84 ? 7.323 -1.628 3.431 1.00 66.12 84 HIS A N 1
ATOM 672 C CA . HIS A 1 84 ? 5.982 -1.396 3.952 1.00 66.12 84 HIS A CA 1
ATOM 673 C C . HIS A 1 84 ? 5.453 -2.589 4.775 1.00 66.12 84 HIS A C 1
ATOM 675 O O . HIS A 1 84 ? 5.708 -3.748 4.435 1.00 66.12 84 HIS A O 1
ATOM 681 N N . PRO A 1 85 ? 4.703 -2.335 5.867 1.00 77.94 85 PRO A N 1
ATOM 682 C CA . PRO A 1 85 ? 3.941 -3.372 6.562 1.00 77.94 85 PRO A CA 1
ATOM 683 C C . PRO A 1 85 ? 2.863 -3.977 5.651 1.00 77.94 85 PRO A C 1
ATOM 685 O O . PRO A 1 85 ? 2.372 -3.310 4.739 1.00 77.94 85 PRO A O 1
ATOM 688 N N . SER A 1 86 ? 2.439 -5.214 5.935 1.00 83.62 86 SER A N 1
ATOM 689 C CA . SER A 1 86 ? 1.343 -5.847 5.191 1.00 83.62 86 SER A CA 1
ATOM 690 C C . SER A 1 86 ? 0.052 -5.028 5.281 1.00 83.62 86 SER A C 1
ATOM 692 O O . SER A 1 86 ? -0.194 -4.350 6.284 1.00 83.62 86 SER A O 1
ATOM 694 N N . LEU A 1 87 ? -0.801 -5.128 4.255 1.00 85.62 87 LEU A N 1
ATOM 695 C CA . LEU A 1 87 ? -2.100 -4.449 4.217 1.00 85.62 87 LEU A CA 1
ATOM 696 C C . LEU A 1 87 ? -2.918 -4.720 5.488 1.00 85.62 87 LEU A C 1
ATOM 698 O O . LEU A 1 87 ? -3.415 -3.787 6.110 1.00 85.62 87 LEU A O 1
ATOM 702 N N . GLU A 1 88 ? -2.990 -5.981 5.917 1.00 86.12 88 GLU A N 1
ATOM 703 C CA . GLU A 1 88 ? -3.682 -6.378 7.146 1.00 86.12 88 GLU A CA 1
ATOM 704 C C . GLU A 1 88 ? -3.109 -5.675 8.385 1.00 86.12 88 GLU A C 1
ATOM 706 O O . GLU A 1 88 ? -3.860 -5.159 9.213 1.00 86.12 88 GLU A O 1
ATOM 711 N N . THR A 1 89 ? -1.779 -5.594 8.493 1.00 86.62 89 THR A N 1
ATOM 712 C CA . THR A 1 89 ? -1.112 -4.922 9.617 1.00 86.62 89 THR A CA 1
ATOM 713 C C . THR A 1 89 ? -1.447 -3.433 9.645 1.00 86.62 89 THR A C 1
ATOM 715 O O . THR A 1 89 ? -1.717 -2.892 10.718 1.00 86.62 89 THR A O 1
ATOM 718 N N . ARG A 1 90 ? -1.481 -2.774 8.479 1.00 90.00 90 ARG A N 1
ATOM 719 C CA . ARG A 1 90 ? -1.855 -1.355 8.361 1.00 90.00 90 ARG A CA 1
ATOM 720 C C . ARG A 1 90 ? -3.320 -1.131 8.718 1.00 90.00 90 ARG A C 1
ATOM 722 O O . ARG A 1 90 ? -3.615 -0.287 9.555 1.00 90.00 90 ARG A O 1
ATOM 729 N N . LEU A 1 91 ? -4.236 -1.932 8.170 1.00 89.94 91 LEU A N 1
ATOM 730 C CA . LEU A 1 91 ? -5.667 -1.843 8.487 1.00 89.94 91 LEU A CA 1
ATOM 731 C C . LEU A 1 91 ? -5.933 -2.067 9.982 1.00 89.94 91 LEU A C 1
ATOM 733 O O . LEU A 1 91 ? -6.696 -1.319 10.595 1.00 89.94 91 LEU A O 1
ATOM 737 N N . LYS A 1 92 ? -5.239 -3.034 10.595 1.00 89.50 92 LYS A N 1
ATOM 738 C CA . LYS A 1 92 ? -5.305 -3.281 12.039 1.00 89.50 92 LYS A CA 1
ATOM 739 C C . LYS A 1 92 ? -4.780 -2.096 12.850 1.00 89.50 92 LYS A C 1
ATOM 741 O O . LYS A 1 92 ? -5.426 -1.703 13.817 1.00 89.50 92 LYS A O 1
ATOM 746 N N . ALA A 1 93 ? -3.643 -1.516 12.463 1.00 88.88 93 ALA A N 1
ATOM 747 C CA . ALA A 1 93 ? -3.072 -0.343 13.131 1.00 88.88 93 ALA A CA 1
ATOM 748 C C . ALA A 1 93 ? -3.972 0.900 13.015 1.00 88.88 93 ALA A C 1
ATOM 750 O O . ALA A 1 93 ? -4.050 1.689 13.951 1.00 88.88 93 ALA A O 1
ATOM 751 N N . LEU A 1 94 ? -4.709 1.032 11.909 1.00 89.19 94 LEU A N 1
ATOM 752 C CA . LEU A 1 94 ? -5.723 2.071 11.701 1.00 89.19 94 LEU A CA 1
ATOM 753 C C . LEU A 1 94 ? -6.997 1.863 12.541 1.00 89.19 94 LEU A C 1
ATOM 755 O O . LEU A 1 94 ? -7.877 2.727 12.548 1.00 89.19 94 LEU A O 1
ATOM 759 N N . GLY A 1 95 ? -7.140 0.717 13.217 1.00 86.69 95 GLY A N 1
ATOM 760 C CA . GLY A 1 95 ? -8.377 0.336 13.899 1.00 86.69 95 GLY A CA 1
ATOM 761 C C . GLY A 1 95 ? -9.539 0.093 12.931 1.00 86.69 95 GLY A C 1
ATOM 762 O O . GLY A 1 95 ? -10.701 0.227 13.316 1.00 86.69 95 GLY A O 1
ATOM 763 N N . PHE A 1 96 ? -9.244 -0.220 11.666 1.00 87.88 96 PHE A N 1
ATOM 764 C CA . PHE A 1 96 ? -10.254 -0.488 10.655 1.00 87.88 96 PHE A CA 1
ATOM 765 C C . PHE A 1 96 ? -10.643 -1.968 10.681 1.00 87.88 96 PHE A C 1
ATOM 767 O O . PHE A 1 96 ? -9.812 -2.849 10.469 1.00 87.88 96 PHE A O 1
ATOM 774 N N . SER A 1 97 ? -11.925 -2.236 10.917 1.00 78.38 97 SER A N 1
ATOM 775 C CA . SER A 1 97 ? -12.514 -3.566 10.781 1.00 78.38 97 SER A CA 1
ATOM 776 C C . SER A 1 97 ? -13.448 -3.551 9.580 1.00 78.38 97 SER A C 1
ATOM 778 O O . SER A 1 97 ? -14.393 -2.756 9.544 1.00 78.38 97 SER A O 1
ATOM 780 N N . GLN A 1 98 ? -13.185 -4.402 8.586 1.00 68.94 98 GLN A 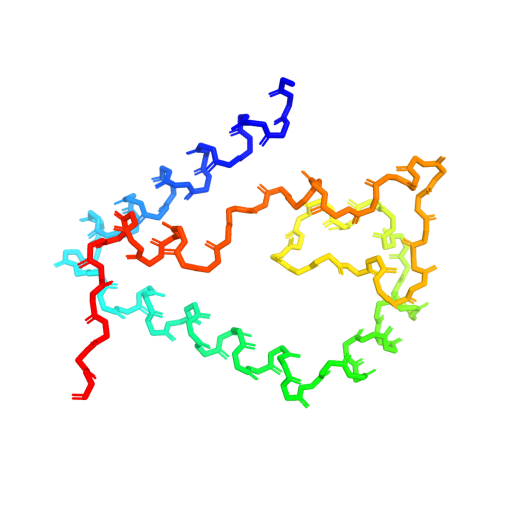N 1
ATOM 781 C CA . GLN A 1 98 ? -14.136 -4.595 7.497 1.00 68.94 98 GLN A CA 1
ATOM 782 C C . GLN A 1 98 ? -15.437 -5.141 8.090 1.00 68.94 98 GLN A C 1
ATOM 784 O O . GLN A 1 98 ? -15.463 -6.224 8.678 1.00 68.94 98 GLN A O 1
ATOM 789 N N . LYS A 1 99 ? -16.527 -4.385 7.936 1.00 64.12 99 LYS A N 1
ATOM 790 C CA . LYS A 1 99 ? -17.861 -4.951 8.120 1.00 64.12 99 LYS A CA 1
ATOM 791 C C . LYS A 1 99 ? -18.057 -5.970 6.998 1.00 64.12 99 LYS A C 1
ATOM 793 O O . LYS A 1 99 ? -17.996 -5.591 5.831 1.00 64.12 99 LYS A O 1
ATOM 798 N N . LYS A 1 100 ? -18.181 -7.242 7.381 1.00 52.09 100 LYS A N 1
ATOM 799 C CA . LYS A 1 100 ? -18.620 -8.316 6.487 1.00 52.09 100 LYS A CA 1
ATOM 800 C C . LYS A 1 100 ? -20.025 -8.038 5.970 1.00 52.09 100 LYS A C 1
ATOM 802 O O . LYS A 1 100 ? -20.810 -7.438 6.740 1.00 52.09 100 LYS A O 1
#

Sequence (100 aa):
MLLYLSRTRELMADAGCVELMRSNQPLASALLKINDDHQQNRDRYNAMYQQTPHENVRREAYIFDPSEAGIKSIMSVSDFFSTHPSLETRLKALGFSQKK

pLDDT: mean 77.75, std 15.17, range [46.5, 93.69]

Radius of gyration: 14.91 Å; chains: 1; bounding box: 41×28×33 Å

Secondary structure (DSSP, 8-state):
-HHHHHHHHHHHHHHHHHHHHT-SHHHHHHHHHHHHHHHHTHHHHHHHHHHSTTHHHHGGG-SS-GGGGT---TT---SS--SSPPHHHHHHHTT-----